Protein AF-A0A9Q0V1M9-F1 (afdb_monomer_lite)

Foldseek 3Di:
DDDDDDDDPDPPQQPLVRLVVVLVVLVVVLVVLVVVLVVLVVVLVVLVVVLVVCVVVVHDPVVNVVSVVVNVVSVVVSVVSVVVSVVSVVVSVCSCPVRNVVVVVVVVVVVVVVVVD

Sequence (117 aa):
MAVGHVGSGGVAHASHCSTVERLYAWEKRLFLEVKNAESLKIEHQKKLALFRKLEVKRAEYVKTEKTKKEIEKLESKMMVATQGTETTFTEIIKLRETELYPQLLELVKGSVFSVFQ

Organism: Salix purpurea (NCBI:txid77065)

pLDDT: mean 87.36, std 18.06, range [34.72, 98.75]

InterPro domains:
  IPR006867 Domain of unknown function DUF632 [PF04782] (10-110)

Radius of gyration: 25.11 Å; chains: 1; bounding box: 73×23×72 Å

Structure (mmCIF, N/CA/C/O backbone):
data_AF-A0A9Q0V1M9-F1
#
_entry.id   AF-A0A9Q0V1M9-F1
#
loop_
_atom_site.group_PDB
_atom_site.id
_atom_site.type_symbol
_atom_site.label_atom_id
_atom_site.label_alt_id
_atom_site.label_comp_id
_atom_site.label_asym_id
_atom_site.label_entity_id
_atom_site.label_seq_id
_atom_site.pdbx_PDB_ins_code
_atom_site.Cartn_x
_atom_site.Cartn_y
_atom_site.Cartn_z
_atom_site.occupancy
_atom_site.B_iso_or_equiv
_atom_site.auth_seq_id
_atom_site.auth_comp_id
_atom_site.auth_asym_id
_atom_site.auth_atom_id
_atom_site.pdbx_PDB_model_num
ATOM 1 N N . MET A 1 1 ? 45.368 12.849 4.584 1.00 45.66 1 MET A N 1
ATOM 2 C CA . MET A 1 1 ? 45.406 12.835 3.109 1.00 45.66 1 MET A CA 1
ATOM 3 C C . MET A 1 1 ? 45.136 11.418 2.637 1.00 45.66 1 MET A C 1
ATOM 5 O O . MET A 1 1 ? 45.943 10.549 2.921 1.00 45.66 1 MET A O 1
ATOM 9 N N . ALA A 1 2 ? 43.998 11.196 1.985 1.00 39.53 2 ALA A N 1
ATOM 10 C CA . ALA A 1 2 ? 43.765 10.144 0.996 1.00 39.53 2 ALA A CA 1
ATOM 11 C C . ALA A 1 2 ? 42.507 10.564 0.223 1.00 39.53 2 ALA A C 1
ATOM 13 O O . ALA A 1 2 ? 41.494 10.918 0.822 1.00 39.53 2 ALA A O 1
ATOM 14 N N . VAL A 1 3 ? 42.654 10.646 -1.093 1.00 48.94 3 VAL A N 1
ATOM 15 C CA . VAL A 1 3 ? 41.696 11.152 -2.081 1.00 48.94 3 VAL A CA 1
ATOM 16 C C . VAL A 1 3 ? 40.969 9.965 -2.718 1.00 48.94 3 VAL A C 1
ATOM 18 O O . VAL A 1 3 ? 41.575 8.909 -2.878 1.00 48.94 3 VAL A O 1
ATOM 21 N N . GLY A 1 4 ? 39.725 10.170 -3.160 1.00 39.28 4 GLY A N 1
ATOM 22 C CA . GLY A 1 4 ? 39.060 9.340 -4.180 1.00 39.28 4 GLY A CA 1
ATOM 23 C C . GLY A 1 4 ? 37.540 9.342 -4.004 1.00 39.28 4 GLY A C 1
ATOM 24 O O . GLY A 1 4 ? 37.050 8.684 -3.099 1.00 39.28 4 GLY A O 1
ATOM 25 N N . HIS A 1 5 ? 36.801 10.267 -4.636 1.00 38.41 5 HIS A N 1
ATOM 26 C CA . HIS A 1 5 ? 36.196 10.184 -5.989 1.00 38.41 5 HIS A CA 1
ATOM 27 C C . HIS A 1 5 ? 35.024 9.180 -6.026 1.00 38.41 5 HIS A C 1
ATOM 29 O O . HIS A 1 5 ? 35.215 8.010 -5.731 1.00 38.41 5 HIS A O 1
ATOM 35 N N . VAL A 1 6 ? 33.771 9.598 -6.235 1.00 48.88 6 VAL A N 1
ATOM 36 C CA . VAL A 1 6 ? 33.013 9.660 -7.516 1.00 48.88 6 VAL A CA 1
ATOM 37 C C . VAL A 1 6 ? 31.558 9.945 -7.084 1.00 48.88 6 VAL A C 1
ATOM 39 O O . VAL A 1 6 ? 31.151 9.453 -6.039 1.00 48.88 6 VAL A O 1
ATOM 42 N N . GLY A 1 7 ? 30.674 10.664 -7.767 1.00 39.28 7 GLY A N 1
ATOM 43 C CA . GLY A 1 7 ? 30.641 11.267 -9.095 1.00 39.28 7 GLY A CA 1
ATOM 44 C C . GLY A 1 7 ? 29.274 11.957 -9.212 1.00 39.28 7 GLY A C 1
ATOM 45 O O . GLY A 1 7 ? 28.273 11.460 -8.711 1.00 39.28 7 GLY A O 1
ATOM 46 N N . SER A 1 8 ? 29.270 13.220 -9.626 1.00 39.72 8 SER A N 1
ATOM 47 C CA . SER A 1 8 ? 28.759 13.653 -10.931 1.00 39.72 8 SER A CA 1
ATOM 48 C C . SER A 1 8 ? 27.271 13.358 -11.153 1.00 39.72 8 SER A C 1
ATOM 50 O O . SER A 1 8 ? 26.880 12.258 -11.538 1.00 39.72 8 SER A O 1
ATOM 52 N N . GLY A 1 9 ? 26.454 14.396 -10.951 1.00 40.41 9 GLY A N 1
ATOM 53 C CA . GLY A 1 9 ? 25.068 14.478 -11.402 1.00 40.41 9 GLY A CA 1
ATOM 54 C C . GLY A 1 9 ? 24.971 14.552 -12.926 1.00 40.41 9 GLY A C 1
ATOM 55 O O . GLY A 1 9 ? 24.622 15.587 -13.483 1.00 40.41 9 GLY A O 1
ATOM 56 N N . GLY A 1 10 ? 25.283 13.444 -13.591 1.00 34.72 10 GLY A N 1
ATOM 57 C CA . GLY A 1 10 ? 24.821 13.157 -14.941 1.00 34.72 10 GLY A CA 1
ATOM 58 C C . GLY A 1 10 ? 23.596 12.261 -14.843 1.00 34.72 10 GLY A C 1
ATOM 59 O O . GLY A 1 10 ? 23.596 11.308 -14.066 1.00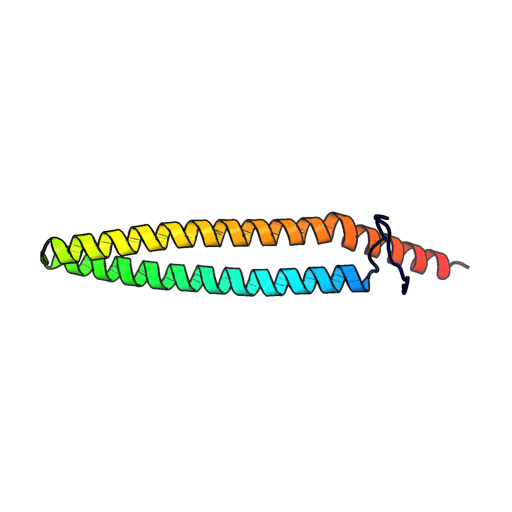 34.72 10 GLY A O 1
ATOM 60 N N . VAL A 1 11 ? 22.552 12.552 -15.619 1.00 47.00 11 VAL A N 1
ATOM 61 C CA . VAL A 1 11 ? 21.443 11.620 -15.850 1.00 47.00 11 VAL A CA 1
ATOM 62 C C . VAL A 1 11 ? 22.037 10.416 -16.583 1.00 47.00 11 VAL A C 1
ATOM 64 O O . VAL A 1 11 ? 22.070 10.373 -17.809 1.00 47.00 11 VAL A O 1
ATOM 67 N N . ALA A 1 12 ? 22.617 9.478 -15.834 1.00 50.25 12 ALA A N 1
ATOM 68 C CA . ALA A 1 12 ? 22.997 8.187 -16.367 1.00 50.25 12 ALA A CA 1
ATOM 69 C C . ALA A 1 12 ? 21.704 7.569 -16.887 1.00 50.25 12 ALA A C 1
ATOM 71 O O . ALA A 1 12 ? 20.756 7.386 -16.121 1.00 50.25 12 ALA A O 1
ATOM 72 N N . HIS A 1 13 ? 21.639 7.315 -18.192 1.00 58.34 13 HIS A N 1
ATOM 73 C CA . HIS A 1 13 ? 20.555 6.526 -18.750 1.00 58.34 13 HIS A CA 1
ATOM 74 C C . HIS A 1 13 ? 20.568 5.199 -17.986 1.00 58.34 13 HIS A C 1
ATOM 76 O O . HIS A 1 13 ? 21.560 4.467 -18.035 1.00 58.34 13 HIS A O 1
ATOM 82 N N . ALA A 1 14 ? 19.543 4.955 -17.166 1.00 72.62 14 ALA A N 1
ATOM 83 C CA . ALA A 1 14 ? 19.484 3.738 -16.376 1.00 72.62 14 ALA A CA 1
ATOM 84 C C . ALA A 1 14 ? 19.517 2.556 -17.347 1.00 72.62 14 ALA A C 1
ATOM 86 O O . ALA A 1 14 ? 18.824 2.565 -18.367 1.00 72.62 14 ALA A O 1
ATOM 87 N N . SER A 1 15 ? 20.351 1.555 -17.061 1.00 89.75 15 SER A N 1
ATOM 88 C CA . SER A 1 15 ? 20.364 0.343 -17.875 1.00 89.75 15 SER A CA 1
ATOM 89 C C . SER A 1 15 ? 18.986 -0.321 -17.832 1.00 89.75 15 SER A C 1
ATOM 91 O O . SER A 1 15 ? 18.272 -0.206 -16.833 1.00 89.75 15 SER A O 1
ATOM 93 N N . HIS A 1 16 ? 18.641 -1.079 -18.877 1.00 91.56 16 HIS A N 1
ATOM 94 C CA . HIS A 1 16 ? 17.403 -1.868 -18.906 1.00 91.56 16 HIS A CA 1
ATOM 95 C C . HIS A 1 16 ? 17.207 -2.688 -17.619 1.00 91.56 16 HIS A C 1
ATOM 97 O O . HIS A 1 16 ? 16.126 -2.692 -17.032 1.00 91.56 16 HIS A O 1
ATOM 103 N N . CYS A 1 17 ? 18.283 -3.322 -17.136 1.00 94.69 17 CYS A N 1
ATOM 104 C CA . CYS A 1 17 ? 18.279 -4.093 -15.892 1.00 94.69 17 CYS A CA 1
ATOM 105 C C . CYS A 1 17 ? 17.908 -3.222 -14.682 1.00 94.69 17 CYS A C 1
ATOM 107 O O . CYS A 1 17 ? 17.020 -3.581 -13.914 1.00 94.69 17 CYS A O 1
ATOM 109 N N . SER A 1 18 ? 18.514 -2.037 -14.554 1.00 95.88 18 SER A N 1
ATOM 110 C CA . SER A 1 18 ? 18.244 -1.115 -13.445 1.00 95.88 18 SER A CA 1
ATOM 111 C C . SER A 1 18 ? 16.802 -0.589 -13.439 1.00 95.88 18 SER A C 1
ATOM 113 O O . SER A 1 18 ? 16.209 -0.406 -12.373 1.00 95.88 18 SER A O 1
ATOM 115 N N . THR A 1 19 ? 16.207 -0.345 -14.610 1.00 96.44 19 THR A N 1
ATOM 116 C CA . THR A 1 19 ? 14.797 0.067 -14.717 1.00 96.44 19 THR A CA 1
ATOM 117 C C . THR A 1 19 ? 13.855 -1.055 -14.270 1.00 96.44 19 THR A C 1
ATOM 119 O O . THR A 1 19 ? 12.944 -0.801 -13.479 1.00 96.44 19 THR A O 1
ATOM 122 N N . VAL A 1 20 ? 14.107 -2.302 -14.684 1.00 97.31 20 VAL A N 1
ATOM 123 C CA . VAL A 1 20 ? 13.304 -3.468 -14.268 1.00 97.31 20 VAL A CA 1
ATOM 124 C C . VAL A 1 20 ? 13.458 -3.768 -12.771 1.00 97.31 20 VAL A C 1
ATOM 126 O O . VAL A 1 20 ? 12.466 -4.020 -12.090 1.00 97.31 20 VAL A O 1
ATOM 129 N N . GLU A 1 21 ? 14.670 -3.686 -12.221 1.00 97.69 21 GLU A N 1
ATOM 130 C CA . GLU A 1 21 ? 14.915 -3.875 -10.783 1.00 97.69 21 GLU A CA 1
ATOM 131 C C . GLU A 1 21 ? 14.165 -2.847 -9.927 1.00 97.69 21 GLU A C 1
ATOM 133 O O . GLU A 1 21 ? 13.554 -3.203 -8.914 1.00 97.69 21 GLU A O 1
ATOM 138 N N . ARG A 1 22 ? 14.167 -1.574 -10.344 1.00 97.56 22 ARG A N 1
ATOM 139 C CA . ARG A 1 22 ? 13.409 -0.517 -9.661 1.00 97.56 22 ARG A CA 1
ATOM 140 C C . ARG A 1 22 ? 11.903 -0.734 -9.765 1.00 97.56 22 ARG A C 1
ATOM 142 O O . ARG A 1 22 ? 11.220 -0.575 -8.755 1.00 97.56 22 ARG A O 1
ATOM 149 N N . LEU A 1 23 ? 11.386 -1.129 -10.932 1.00 98.31 23 LEU A N 1
ATOM 150 C CA . LEU A 1 23 ? 9.973 -1.499 -11.092 1.00 98.31 23 LEU A CA 1
ATOM 151 C C . LEU A 1 23 ? 9.582 -2.613 -10.117 1.00 98.31 23 LEU A C 1
ATOM 153 O O . LEU A 1 23 ? 8.629 -2.461 -9.358 1.00 98.31 23 LEU A O 1
ATOM 157 N N . TYR A 1 24 ? 10.375 -3.680 -10.055 1.00 98.25 24 TYR A N 1
ATOM 158 C CA . TYR A 1 24 ? 10.127 -4.794 -9.145 1.00 98.25 24 TYR A CA 1
ATOM 159 C C . TYR A 1 24 ? 10.161 -4.378 -7.665 1.00 98.25 24 TYR A C 1
ATOM 161 O O . TYR A 1 24 ? 9.346 -4.833 -6.858 1.00 98.25 24 TYR A O 1
ATOM 169 N N . ALA A 1 25 ? 11.083 -3.489 -7.283 1.00 98.50 25 ALA A N 1
ATOM 170 C CA . ALA A 1 25 ? 11.127 -2.940 -5.930 1.00 98.50 25 ALA A CA 1
ATOM 171 C C . ALA A 1 25 ? 9.855 -2.140 -5.595 1.00 98.50 25 ALA A C 1
ATOM 173 O O . ALA A 1 25 ? 9.296 -2.298 -4.504 1.00 98.50 25 ALA A O 1
ATOM 174 N N . TRP A 1 26 ? 9.368 -1.330 -6.537 1.00 98.56 26 TRP A N 1
ATOM 175 C CA . TRP A 1 26 ? 8.117 -0.595 -6.380 1.00 98.56 26 TRP A CA 1
ATOM 176 C C . TRP A 1 26 ? 6.896 -1.516 -6.291 1.00 98.56 26 TRP A C 1
ATOM 178 O O . TRP A 1 26 ? 6.058 -1.321 -5.414 1.00 98.56 26 TRP A O 1
ATOM 188 N N . GLU A 1 27 ? 6.811 -2.558 -7.116 1.00 98.56 27 GLU A N 1
ATOM 189 C CA . GLU A 1 27 ? 5.720 -3.542 -7.071 1.00 98.56 27 GLU A CA 1
ATOM 190 C C . GLU A 1 27 ? 5.682 -4.305 -5.742 1.00 98.56 27 GLU A C 1
ATOM 192 O O . GLU A 1 27 ? 4.615 -4.474 -5.145 1.00 98.56 27 GLU A O 1
ATOM 197 N N . LYS A 1 28 ? 6.846 -4.710 -5.214 1.00 98.62 28 LYS A N 1
ATOM 198 C CA . LYS A 1 28 ? 6.936 -5.310 -3.872 1.00 98.62 28 LYS A CA 1
ATOM 199 C C . LYS A 1 28 ? 6.415 -4.380 -2.792 1.00 98.62 28 LYS A C 1
ATOM 201 O O . LYS A 1 28 ? 5.713 -4.822 -1.881 1.00 98.62 28 LYS A O 1
ATOM 206 N N . ARG A 1 29 ? 6.779 -3.101 -2.868 1.00 98.44 29 ARG A N 1
ATOM 207 C CA . ARG A 1 29 ? 6.294 -2.093 -1.931 1.00 98.44 29 ARG A CA 1
ATOM 208 C C . ARG A 1 29 ? 4.778 -1.939 -2.040 1.00 98.44 29 ARG A C 1
ATOM 210 O O . ARG A 1 29 ? 4.108 -2.019 -1.012 1.00 98.44 29 ARG A O 1
ATOM 217 N N . LEU A 1 30 ? 4.245 -1.808 -3.256 1.00 98.75 30 LEU A N 1
ATOM 218 C CA . LEU A 1 30 ? 2.807 -1.704 -3.507 1.00 98.75 30 LEU A CA 1
ATOM 219 C C . LEU A 1 30 ? 2.051 -2.898 -2.914 1.00 98.75 30 LEU A C 1
ATOM 221 O O . LEU A 1 30 ? 1.042 -2.722 -2.239 1.00 98.75 30 LEU A O 1
ATOM 225 N N . PHE A 1 31 ? 2.569 -4.114 -3.104 1.00 98.56 31 PHE A N 1
ATOM 226 C CA . PHE A 1 31 ? 1.988 -5.326 -2.529 1.00 98.56 31 PHE A CA 1
ATOM 227 C C . PHE A 1 31 ? 1.866 -5.246 -0.998 1.00 98.56 31 PHE A C 1
ATOM 229 O O . PHE A 1 31 ? 0.820 -5.580 -0.434 1.00 98.56 31 PHE A O 1
ATOM 236 N N . LEU A 1 32 ? 2.916 -4.784 -0.311 1.00 98.69 32 LEU A N 1
ATOM 237 C CA . LEU A 1 32 ? 2.895 -4.623 1.144 1.00 98.69 32 LEU A CA 1
ATOM 238 C C . LEU A 1 32 ? 1.922 -3.524 1.589 1.00 98.69 32 LEU A C 1
ATOM 240 O O . LEU A 1 32 ? 1.200 -3.716 2.570 1.00 98.69 32 LEU A O 1
ATOM 244 N N . GLU A 1 33 ? 1.874 -2.402 0.869 1.00 98.56 33 GLU A N 1
ATOM 245 C CA . GLU A 1 33 ? 0.952 -1.293 1.140 1.00 98.56 33 GLU A CA 1
ATOM 246 C C . GLU A 1 33 ? -0.512 -1.734 0.994 1.00 98.56 33 GLU A C 1
ATOM 248 O O . GLU A 1 33 ? -1.304 -1.524 1.916 1.00 98.56 33 GLU A O 1
ATOM 253 N N . VAL A 1 34 ? -0.851 -2.454 -0.082 1.00 98.50 34 VAL A N 1
ATOM 254 C CA . VAL A 1 34 ? -2.196 -3.010 -0.315 1.00 98.50 34 VAL A CA 1
ATOM 255 C C . VAL A 1 34 ? -2.574 -4.025 0.764 1.00 98.50 34 VAL A C 1
ATOM 257 O O . VAL A 1 34 ? -3.674 -3.967 1.316 1.00 98.50 34 VAL A O 1
ATOM 260 N N . LYS A 1 35 ? -1.657 -4.929 1.135 1.00 98.44 35 LYS A N 1
ATOM 261 C CA . LYS A 1 35 ? -1.896 -5.896 2.219 1.00 98.44 35 LYS A CA 1
ATOM 262 C C . LYS A 1 35 ? -2.171 -5.194 3.552 1.00 98.44 35 LYS A C 1
ATOM 264 O O . LYS A 1 35 ? -3.042 -5.620 4.313 1.00 98.44 35 LYS A O 1
ATOM 269 N N . ASN A 1 36 ? -1.438 -4.122 3.847 1.00 98.31 36 ASN A N 1
ATOM 270 C CA . ASN A 1 36 ? -1.660 -3.321 5.045 1.00 98.31 36 ASN A CA 1
ATOM 271 C C . ASN A 1 36 ? -3.004 -2.572 4.997 1.00 98.31 36 ASN A C 1
ATOM 273 O O . ASN A 1 36 ? -3.729 -2.570 5.992 1.00 98.31 36 ASN A O 1
ATOM 277 N N . ALA A 1 37 ? -3.364 -1.983 3.854 1.00 98.06 37 ALA A N 1
ATOM 278 C CA . ALA A 1 37 ? -4.646 -1.306 3.670 1.00 98.06 37 ALA A CA 1
ATOM 279 C C . ALA A 1 37 ? -5.836 -2.257 3.900 1.00 98.06 37 ALA A C 1
ATOM 281 O O . ALA A 1 37 ? -6.770 -1.911 4.627 1.00 98.06 37 ALA A O 1
ATOM 282 N N . GLU A 1 38 ? -5.774 -3.485 3.374 1.00 98.19 38 GLU A N 1
ATOM 283 C CA . GLU A 1 38 ? -6.821 -4.492 3.595 1.00 98.19 38 GLU A CA 1
ATOM 284 C C . GLU A 1 38 ? -6.888 -4.934 5.068 1.00 98.19 38 GLU A C 1
ATOM 286 O O . GLU A 1 38 ? -7.971 -5.051 5.640 1.00 98.19 38 GLU A O 1
ATOM 291 N N . SER A 1 39 ? -5.740 -5.092 5.733 1.00 98.31 39 SER A N 1
ATOM 292 C CA . SER A 1 39 ? -5.692 -5.384 7.174 1.00 98.31 39 SER A CA 1
ATOM 293 C C . SER A 1 39 ? -6.381 -4.293 8.010 1.00 98.31 39 SER A C 1
ATOM 295 O O . SER A 1 39 ? -7.197 -4.594 8.887 1.00 98.31 39 SER A O 1
ATOM 297 N N . LEU A 1 40 ? -6.117 -3.016 7.705 1.00 98.50 40 LEU A N 1
ATOM 298 C CA . LEU A 1 40 ? -6.768 -1.879 8.364 1.00 98.50 40 LEU A CA 1
ATOM 299 C C . LEU A 1 40 ? -8.282 -1.874 8.132 1.00 98.50 40 LEU A C 1
ATOM 301 O O . LEU A 1 40 ? -9.042 -1.643 9.073 1.00 98.50 40 LEU A O 1
ATOM 305 N N . LYS A 1 41 ? -8.724 -2.178 6.908 1.00 98.12 41 LYS A N 1
ATOM 306 C CA . LYS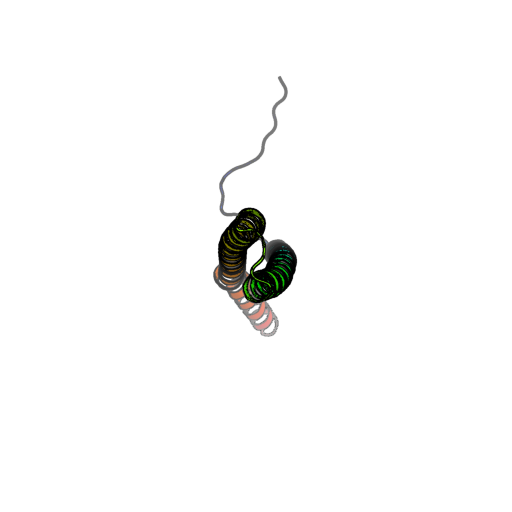 A 1 41 ? -10.143 -2.276 6.552 1.00 98.12 41 LYS A CA 1
ATOM 307 C C . LYS A 1 41 ? -10.856 -3.382 7.333 1.00 98.12 41 LYS A C 1
ATOM 309 O O . LYS A 1 41 ? -11.948 -3.147 7.851 1.00 98.12 41 LYS A O 1
ATOM 314 N N . ILE A 1 42 ? -10.238 -4.555 7.471 1.00 98.44 42 ILE A N 1
ATOM 315 C CA . ILE A 1 42 ? -10.783 -5.665 8.268 1.00 98.44 42 ILE A CA 1
ATOM 316 C C . ILE A 1 42 ? -10.924 -5.255 9.741 1.00 98.44 42 ILE A C 1
ATOM 318 O O . ILE A 1 42 ? -11.964 -5.502 10.356 1.00 98.44 42 ILE A O 1
ATOM 322 N N . GLU A 1 43 ? -9.905 -4.618 10.323 1.00 98.38 43 GLU A N 1
ATOM 323 C CA . GLU A 1 43 ? -9.963 -4.157 11.716 1.00 98.38 43 GLU A CA 1
ATOM 324 C C . GLU A 1 43 ? -11.043 -3.084 11.913 1.00 98.38 43 GLU A C 1
ATOM 326 O O . GLU A 1 43 ? -11.837 -3.158 12.853 1.00 98.38 43 GLU A O 1
ATOM 331 N N . HIS A 1 44 ? -11.146 -2.136 10.981 1.00 98.50 44 HIS A N 1
ATOM 332 C CA . HIS A 1 44 ? -12.198 -1.125 10.970 1.00 98.50 44 HIS A CA 1
ATOM 333 C C . HIS A 1 44 ? -13.602 -1.750 10.937 1.00 98.50 44 HIS A C 1
ATOM 335 O O . HIS A 1 44 ? -14.459 -1.398 11.749 1.00 98.50 44 HIS A O 1
ATOM 341 N N . GLN A 1 45 ? -13.831 -2.750 10.079 1.00 98.00 45 GLN A N 1
ATOM 342 C CA . GLN A 1 45 ? -15.104 -3.475 10.017 1.00 98.00 45 GLN A CA 1
ATOM 343 C C . GLN A 1 45 ? -15.432 -4.204 11.329 1.00 98.00 45 GLN A C 1
ATOM 345 O O . GLN A 1 45 ? -16.574 -4.150 11.797 1.00 98.00 45 GLN A O 1
ATOM 350 N N . LYS A 1 46 ? -14.442 -4.848 11.964 1.00 97.69 46 LYS A N 1
ATOM 351 C CA . LYS A 1 46 ? -14.616 -5.491 13.279 1.00 97.69 46 LYS A CA 1
ATOM 352 C C . LYS A 1 46 ? -15.003 -4.475 14.353 1.00 97.69 46 LYS A C 1
ATOM 354 O O . LYS A 1 46 ? -15.906 -4.743 15.150 1.00 97.69 46 LYS A O 1
ATOM 359 N N . LYS A 1 47 ? -14.360 -3.305 14.363 1.00 96.50 47 LYS A N 1
ATOM 360 C CA . LYS A 1 47 ? -14.651 -2.227 15.319 1.00 96.50 47 LYS A CA 1
ATOM 361 C C . LYS A 1 47 ? -16.025 -1.609 15.098 1.00 96.50 47 LYS A C 1
ATOM 363 O O . LYS A 1 47 ? -16.756 -1.447 16.071 1.00 96.50 47 LYS A O 1
ATOM 368 N N . LEU A 1 48 ? -16.435 -1.380 13.851 1.00 96.88 48 LEU A N 1
ATOM 369 C CA . LEU A 1 48 ? -17.799 -0.952 13.528 1.00 96.88 48 LEU A CA 1
ATOM 370 C C . LEU A 1 48 ? -18.849 -1.967 13.996 1.00 96.88 48 LEU A C 1
ATOM 372 O O . LEU A 1 48 ? -19.871 -1.591 14.570 1.00 96.88 48 LEU A O 1
ATOM 376 N N . ALA A 1 49 ? -18.598 -3.263 13.800 1.00 95.56 49 ALA A N 1
ATOM 377 C CA . ALA A 1 49 ? -19.498 -4.308 14.279 1.00 95.56 49 ALA A CA 1
ATOM 378 C C . ALA A 1 49 ? -19.593 -4.334 15.816 1.00 95.56 49 ALA A C 1
ATOM 380 O O . ALA A 1 49 ? -20.676 -4.545 16.364 1.00 95.56 49 ALA A O 1
ATOM 381 N N . LEU A 1 50 ? -18.479 -4.102 16.520 1.00 93.69 50 LEU A N 1
ATOM 382 C CA . LEU A 1 50 ? -18.467 -3.962 17.977 1.00 93.69 50 LEU A CA 1
ATOM 383 C C . LEU A 1 50 ? -19.248 -2.723 18.432 1.00 93.69 50 LEU A C 1
ATOM 385 O O . LEU A 1 50 ? -20.078 -2.835 19.332 1.00 93.69 50 LEU A O 1
ATOM 389 N N . PHE A 1 51 ? -19.019 -1.575 17.796 1.00 92.56 51 PHE A N 1
ATOM 390 C CA . PHE A 1 51 ? -19.702 -0.320 18.103 1.00 92.56 51 PHE A CA 1
ATOM 391 C C . PHE A 1 51 ? -21.226 -0.473 18.012 1.00 92.56 51 PHE A C 1
ATOM 393 O O . PHE A 1 51 ? -21.927 -0.220 18.989 1.00 92.56 51 PHE A O 1
ATOM 400 N N . ARG A 1 52 ? -21.729 -1.045 16.909 1.00 91.88 52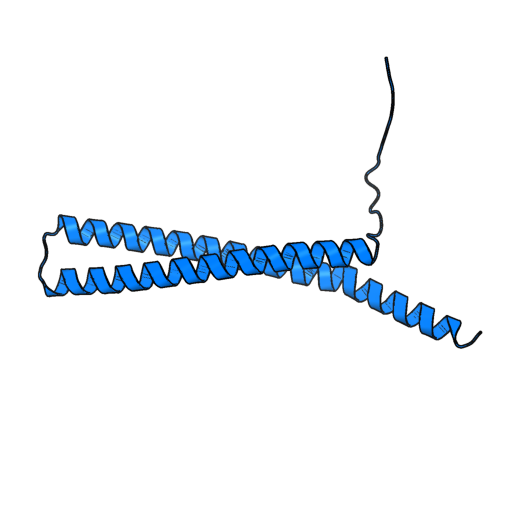 ARG A N 1
ATOM 401 C CA . ARG A 1 52 ? -23.165 -1.331 16.727 1.00 91.88 52 ARG A CA 1
ATOM 402 C C . ARG A 1 52 ? -23.739 -2.219 17.837 1.00 91.88 52 ARG A C 1
ATOM 404 O O . ARG A 1 52 ? -24.855 -1.999 18.298 1.00 91.88 52 ARG A O 1
ATOM 411 N N . LYS A 1 53 ? -22.983 -3.221 18.306 1.00 91.00 53 LYS A N 1
ATOM 412 C CA . LYS A 1 53 ? -23.409 -4.087 19.424 1.00 91.00 53 LYS A CA 1
ATOM 413 C C . LYS A 1 53 ? -23.495 -3.330 20.752 1.00 91.00 53 LYS A C 1
ATOM 415 O O . LYS A 1 53 ? -24.349 -3.668 21.570 1.00 91.00 53 LYS A O 1
ATOM 420 N N . LEU A 1 54 ? -22.613 -2.358 20.990 1.00 90.31 54 LEU A N 1
ATOM 421 C CA . LEU A 1 54 ? -22.629 -1.529 22.200 1.00 90.31 54 LEU A CA 1
ATOM 422 C C . LEU A 1 54 ? -23.813 -0.556 22.202 1.00 90.31 54 LEU A C 1
ATOM 424 O O . LEU A 1 54 ? -24.454 -0.408 23.243 1.00 90.31 54 LEU A O 1
ATOM 428 N N . GLU A 1 55 ? -24.149 0.025 21.046 1.00 84.38 55 GLU A N 1
ATOM 429 C CA . GLU A 1 55 ? -25.320 0.900 20.900 1.00 84.38 55 GLU A CA 1
ATOM 430 C C . GLU A 1 55 ? -26.628 0.161 21.203 1.00 84.38 55 GLU A C 1
ATOM 432 O O . GLU A 1 55 ? -27.420 0.620 22.025 1.00 84.38 55 GLU A O 1
ATOM 437 N N . VAL A 1 56 ? -26.823 -1.032 20.627 1.00 87.00 56 VAL A N 1
ATOM 438 C CA . VAL A 1 56 ? -28.030 -1.849 20.867 1.00 87.00 56 VAL A CA 1
ATOM 439 C C . VAL A 1 56 ? -28.173 -2.236 22.342 1.00 87.00 56 VAL A C 1
ATOM 441 O O . VAL A 1 56 ? -29.277 -2.256 22.879 1.00 87.00 56 VAL A O 1
ATOM 444 N N . LYS A 1 57 ? -27.058 -2.532 23.021 1.00 85.88 57 LYS A N 1
ATOM 445 C CA . LYS A 1 57 ? -27.054 -2.926 24.438 1.00 85.88 57 LYS A CA 1
ATOM 446 C C . LYS A 1 57 ? -27.147 -1.747 25.409 1.00 85.88 57 LYS A C 1
ATOM 448 O O . LYS A 1 57 ? -27.117 -1.985 26.614 1.00 85.88 57 LYS A O 1
ATOM 453 N N . ARG A 1 58 ? -27.234 -0.502 24.915 1.00 79.12 58 ARG A N 1
ATOM 454 C CA . ARG A 1 58 ? -27.221 0.721 25.738 1.00 79.12 58 ARG A CA 1
ATOM 455 C C . ARG A 1 58 ? -26.034 0.735 26.717 1.00 79.12 58 ARG A C 1
ATOM 457 O O . ARG A 1 58 ? -26.178 1.068 27.891 1.00 79.12 58 ARG A O 1
ATOM 464 N N . ALA A 1 59 ? -24.872 0.293 26.231 1.00 76.00 59 ALA A N 1
ATOM 465 C CA . ALA A 1 59 ? -23.661 0.166 27.033 1.00 76.00 59 ALA A CA 1
ATOM 466 C C . ALA A 1 59 ? -23.215 1.519 27.620 1.00 76.00 59 ALA A C 1
ATOM 468 O O . ALA A 1 59 ? -23.574 2.579 27.109 1.00 76.00 59 ALA A O 1
ATOM 469 N N . GLU A 1 60 ? -22.404 1.475 28.684 1.00 83.88 60 GLU A N 1
ATOM 470 C CA . GLU A 1 60 ? -21.855 2.673 29.335 1.00 83.88 60 GLU A CA 1
ATOM 471 C C . GLU A 1 60 ? -21.245 3.649 28.318 1.00 83.88 60 GLU A C 1
ATOM 473 O O . GLU A 1 60 ? -20.384 3.270 27.518 1.00 83.88 60 GLU A O 1
ATOM 478 N N . TYR A 1 61 ? -21.638 4.923 28.417 1.00 84.19 61 TYR A N 1
ATOM 479 C CA . TYR A 1 61 ? -21.214 6.013 27.531 1.00 84.19 61 TYR A CA 1
ATOM 480 C C . TYR A 1 61 ? -19.698 6.029 27.274 1.00 84.19 61 TYR A C 1
ATOM 482 O O . TYR A 1 61 ? -19.252 6.126 26.133 1.00 84.19 61 TYR A O 1
ATOM 490 N N . VAL A 1 62 ? -18.894 5.829 28.324 1.00 86.81 62 VAL A N 1
ATOM 491 C CA . VAL A 1 62 ? -17.424 5.821 28.246 1.00 86.81 62 VAL A CA 1
ATOM 492 C C . VAL A 1 62 ? -16.891 4.725 27.310 1.00 86.81 62 VAL A C 1
ATOM 494 O O . VAL A 1 62 ? -15.938 4.956 26.564 1.00 86.81 62 VAL A O 1
ATOM 497 N N . LYS A 1 63 ? -17.499 3.531 27.312 1.00 87.06 63 LYS A N 1
ATOM 498 C CA . LYS A 1 63 ? -17.085 2.403 26.456 1.00 87.06 63 LYS A CA 1
ATOM 499 C C . LYS A 1 63 ? -17.447 2.657 24.990 1.00 87.06 63 LYS A C 1
ATOM 501 O O . LYS A 1 63 ? -16.654 2.343 24.096 1.00 87.06 63 LYS A O 1
ATOM 506 N N . THR A 1 64 ? -18.610 3.255 24.750 1.00 88.81 64 THR A N 1
ATOM 507 C CA . THR A 1 64 ? -19.081 3.638 23.413 1.00 88.81 64 THR A CA 1
ATOM 508 C C . THR A 1 64 ? -18.194 4.727 22.807 1.00 88.81 64 THR A C 1
ATOM 510 O O . THR A 1 64 ? -17.671 4.542 21.708 1.00 88.81 64 THR A O 1
ATOM 513 N N . GLU A 1 65 ? -17.903 5.791 23.560 1.00 91.25 65 GLU A N 1
ATOM 514 C CA . GLU A 1 65 ? -17.034 6.889 23.112 1.00 91.25 65 GLU A CA 1
ATOM 515 C C . GLU A 1 65 ? -15.595 6.439 22.844 1.00 91.25 65 GLU A C 1
ATOM 517 O O . GLU A 1 65 ? -14.977 6.850 21.860 1.00 91.25 65 GLU A O 1
ATOM 522 N N . LYS A 1 66 ? -15.052 5.540 23.675 1.00 93.44 66 LYS A N 1
ATOM 523 C CA . LYS A 1 66 ? -13.734 4.946 23.414 1.00 93.44 66 LYS A CA 1
ATOM 524 C C . LYS A 1 66 ? -13.711 4.205 22.074 1.00 93.44 66 LYS A C 1
ATOM 526 O O . LYS A 1 66 ? -12.779 4.381 21.295 1.00 93.44 66 LYS A O 1
ATOM 531 N N . THR A 1 67 ? -14.738 3.402 21.802 1.00 93.50 67 THR A N 1
ATOM 532 C CA . THR A 1 67 ? -14.834 2.629 20.554 1.00 93.50 67 THR A CA 1
ATOM 533 C C . THR A 1 67 ? -14.970 3.551 19.340 1.00 93.50 67 THR A C 1
ATOM 535 O O . THR A 1 67 ? -14.331 3.308 18.319 1.00 93.50 67 THR A O 1
ATOM 538 N N . LYS A 1 68 ? -15.729 4.647 19.465 1.00 94.88 68 LYS A N 1
ATOM 539 C CA . LYS A 1 68 ? -15.864 5.670 18.420 1.00 94.88 68 LYS A CA 1
ATOM 540 C C . LYS A 1 68 ? -14.519 6.312 18.059 1.00 94.88 68 LYS A C 1
ATOM 542 O O . LYS A 1 68 ? -14.147 6.334 16.892 1.00 94.88 68 LYS A O 1
ATOM 547 N N . LYS A 1 69 ? -13.734 6.727 19.059 1.00 96.56 69 LYS A N 1
ATOM 548 C CA . LYS A 1 69 ? -12.384 7.283 18.836 1.00 96.56 69 LYS A CA 1
ATOM 549 C C . LYS A 1 69 ? -11.435 6.291 18.160 1.00 96.56 69 LYS A C 1
ATOM 551 O O . LYS A 1 69 ? -10.572 6.682 17.376 1.00 96.56 69 LYS A O 1
ATOM 556 N N . GLU A 1 70 ? -11.556 4.999 18.469 1.00 97.12 70 GLU A N 1
ATOM 557 C CA . GLU A 1 70 ? -10.770 3.955 17.801 1.00 97.12 70 GLU A CA 1
ATOM 558 C C . GLU A 1 70 ? -11.153 3.799 16.320 1.00 97.12 70 GLU A C 1
ATOM 560 O O . GLU A 1 70 ? -10.261 3.593 15.496 1.00 97.12 70 GLU A O 1
ATOM 565 N N . ILE A 1 71 ? -12.439 3.941 15.979 1.00 98.06 71 ILE A N 1
ATOM 566 C CA . ILE A 1 71 ? -12.937 3.944 14.594 1.00 98.06 71 ILE A CA 1
ATOM 567 C C . ILE A 1 71 ? -12.383 5.147 13.822 1.00 98.06 71 ILE A C 1
ATOM 569 O O . ILE A 1 71 ? -11.716 4.943 12.813 1.00 98.06 71 ILE A O 1
ATOM 573 N N . GLU A 1 72 ? -12.538 6.368 14.342 1.00 98.19 72 GLU A N 1
ATOM 574 C CA . GLU A 1 72 ? -12.032 7.603 13.706 1.00 98.19 72 GLU A CA 1
ATOM 575 C C . GLU A 1 72 ? -10.510 7.539 13.459 1.00 98.19 72 GLU A C 1
ATOM 577 O O . GLU A 1 72 ? -9.980 7.954 12.420 1.00 98.19 72 GLU A O 1
ATOM 582 N N . LYS A 1 73 ? -9.772 6.941 14.405 1.00 98.19 73 LYS A N 1
ATOM 583 C CA . LYS A 1 73 ? -8.336 6.678 14.251 1.00 98.19 73 LYS A CA 1
ATOM 584 C C . LYS A 1 73 ? -8.042 5.680 13.126 1.00 98.19 73 LYS A C 1
ATOM 586 O O . LYS A 1 73 ? -7.033 5.833 12.436 1.00 98.19 73 LYS A O 1
ATOM 591 N N . LEU A 1 74 ? -8.850 4.631 12.967 1.00 98.31 74 LEU A N 1
ATOM 592 C CA . LEU A 1 74 ? -8.686 3.648 11.891 1.00 98.31 74 LEU A CA 1
ATOM 593 C C . LEU A 1 74 ? -9.009 4.255 10.525 1.00 98.31 74 LEU A C 1
ATOM 595 O O . LEU A 1 74 ? -8.239 4.038 9.594 1.00 98.31 74 LEU A O 1
ATOM 599 N N . GLU A 1 75 ? -10.057 5.069 10.423 1.00 98.44 75 GLU A N 1
ATOM 600 C CA . GLU A 1 75 ? -10.406 5.800 9.198 1.00 98.44 75 GLU A CA 1
ATOM 601 C C . GLU A 1 75 ? -9.255 6.709 8.750 1.00 98.44 75 GLU A C 1
ATOM 603 O O . GLU A 1 75 ? -8.817 6.645 7.600 1.00 98.44 75 GLU A O 1
ATOM 608 N N . SER A 1 76 ? -8.669 7.462 9.687 1.00 98.62 76 SER A N 1
ATOM 609 C CA . SER A 1 76 ? -7.496 8.304 9.415 1.00 98.62 76 SER A CA 1
ATOM 610 C C . SER A 1 76 ? -6.313 7.487 8.876 1.00 98.62 76 SER A C 1
ATOM 612 O O . SER A 1 76 ? -5.655 7.881 7.913 1.00 98.62 76 SER A O 1
ATOM 614 N N . LYS A 1 77 ? -6.043 6.311 9.461 1.00 98.50 77 LYS A N 1
ATOM 615 C CA . LYS A 1 77 ? -4.977 5.409 8.991 1.00 98.50 77 LYS A CA 1
ATOM 616 C C . LYS A 1 77 ? -5.265 4.828 7.610 1.00 98.50 77 LYS A C 1
ATOM 618 O O . LYS A 1 77 ? -4.341 4.703 6.812 1.00 98.50 77 LYS A O 1
ATOM 623 N N . MET A 1 78 ? -6.513 4.455 7.332 1.00 98.56 78 MET A N 1
ATOM 624 C CA . MET A 1 78 ? -6.925 3.937 6.026 1.00 98.56 78 MET A CA 1
ATOM 625 C C . MET A 1 78 ? -6.765 4.994 4.934 1.00 98.56 78 MET A C 1
ATOM 627 O O . MET A 1 78 ? -6.275 4.672 3.853 1.00 98.56 78 MET A O 1
ATOM 631 N N . MET A 1 79 ? -7.107 6.251 5.224 1.00 98.56 79 MET A N 1
ATOM 632 C CA . MET A 1 79 ? -6.899 7.366 4.300 1.00 98.56 79 MET A CA 1
ATOM 633 C C . MET A 1 79 ? -5.413 7.539 3.959 1.00 98.56 79 MET A C 1
ATOM 635 O O . MET A 1 79 ? -5.048 7.567 2.787 1.00 98.56 79 MET A O 1
ATOM 639 N N . VAL A 1 80 ? -4.538 7.553 4.971 1.00 98.56 80 VAL A N 1
ATOM 640 C CA . VAL A 1 80 ? -3.080 7.635 4.758 1.00 98.56 80 VAL A CA 1
ATOM 641 C C . VAL A 1 80 ? -2.554 6.431 3.967 1.00 98.56 80 VAL A C 1
ATOM 643 O O . VAL A 1 80 ? -1.746 6.602 3.057 1.00 98.56 80 VAL A O 1
ATOM 646 N N . ALA A 1 81 ? -3.019 5.215 4.272 1.00 98.38 81 ALA A N 1
ATOM 647 C CA . ALA A 1 81 ? -2.620 4.008 3.545 1.00 98.38 81 ALA A CA 1
ATOM 648 C C . ALA A 1 81 ? -3.054 4.045 2.069 1.00 98.38 81 ALA A C 1
ATOM 650 O O . ALA A 1 81 ? -2.291 3.638 1.191 1.00 98.38 81 ALA A O 1
ATOM 651 N N . THR A 1 82 ? -4.251 4.569 1.796 1.00 97.75 8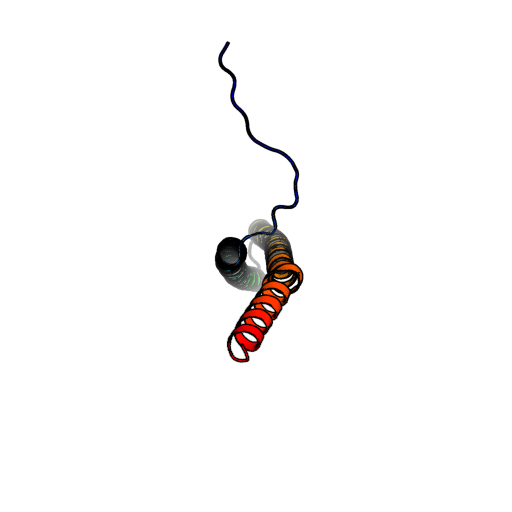2 THR A N 1
ATOM 652 C CA . THR A 1 82 ? -4.773 4.752 0.434 1.00 97.75 82 THR A CA 1
ATOM 653 C C . THR A 1 82 ? -3.901 5.740 -0.335 1.00 97.75 82 THR A C 1
ATOM 655 O O . THR A 1 82 ? -3.392 5.398 -1.398 1.00 97.75 82 THR A O 1
ATOM 658 N N . GLN A 1 83 ? -3.604 6.901 0.258 1.00 98.38 83 GLN A N 1
ATOM 659 C CA . GLN A 1 83 ? -2.743 7.902 -0.372 1.00 98.38 83 GLN A CA 1
ATOM 660 C C . GLN A 1 83 ? -1.325 7.377 -0.649 1.00 98.38 83 GLN A C 1
ATOM 662 O O . GLN A 1 83 ? -0.735 7.675 -1.691 1.00 98.38 83 GLN A O 1
ATOM 667 N N . GLY A 1 84 ? -0.765 6.585 0.273 1.00 98.00 84 GLY A N 1
ATOM 668 C CA . GLY A 1 84 ? 0.531 5.929 0.082 1.00 98.00 84 GLY A CA 1
ATOM 669 C C . GLY A 1 84 ? 0.519 4.965 -1.107 1.00 98.00 84 GLY A C 1
ATOM 670 O O . GLY A 1 84 ? 1.396 5.044 -1.964 1.00 98.00 84 GLY A O 1
ATOM 671 N N . THR A 1 85 ? -0.529 4.142 -1.203 1.00 98.44 85 THR A N 1
ATOM 672 C CA . THR A 1 85 ? -0.736 3.193 -2.310 1.00 98.44 85 THR A CA 1
ATOM 673 C C . THR A 1 85 ? -0.837 3.918 -3.657 1.00 98.44 85 THR A C 1
ATOM 675 O O . THR A 1 85 ? -0.178 3.527 -4.618 1.00 98.44 85 THR A O 1
ATOM 678 N N . GLU A 1 86 ? -1.612 5.005 -3.732 1.00 98.38 86 GLU A N 1
ATOM 679 C CA . GLU A 1 86 ? -1.753 5.834 -4.941 1.00 98.38 86 GLU A CA 1
ATOM 680 C C . GLU A 1 86 ? -0.431 6.482 -5.366 1.00 98.38 86 GLU A C 1
ATOM 682 O O . GLU A 1 86 ? -0.105 6.539 -6.554 1.00 98.38 86 GLU A O 1
ATOM 687 N N . THR A 1 87 ? 0.360 6.935 -4.391 1.00 98.56 87 THR A N 1
ATOM 688 C CA . THR A 1 87 ? 1.685 7.515 -4.643 1.00 98.56 87 THR A CA 1
ATOM 689 C C . THR A 1 87 ? 2.615 6.471 -5.258 1.00 98.56 87 THR A C 1
ATOM 691 O O . THR A 1 87 ? 3.209 6.711 -6.307 1.00 98.56 87 THR A O 1
ATOM 694 N N . THR A 1 88 ? 2.697 5.283 -4.654 1.00 98.50 88 THR A N 1
ATOM 695 C CA . THR A 1 88 ? 3.502 4.172 -5.177 1.00 98.50 88 THR A CA 1
ATOM 696 C C . THR A 1 88 ? 3.039 3.748 -6.574 1.00 98.50 88 THR A C 1
ATOM 698 O O . THR A 1 88 ? 3.862 3.539 -7.464 1.00 98.50 88 THR A O 1
ATOM 701 N N . PHE A 1 89 ? 1.726 3.659 -6.796 1.00 98.38 89 PHE A N 1
ATOM 702 C CA . PHE A 1 89 ? 1.156 3.328 -8.101 1.00 98.38 89 PHE A CA 1
ATOM 703 C C . PHE A 1 89 ? 1.544 4.350 -9.180 1.00 98.38 89 PHE A C 1
ATOM 705 O O . PHE A 1 89 ? 1.914 3.974 -10.293 1.00 98.38 89 PHE A O 1
ATOM 712 N N . THR A 1 90 ? 1.529 5.638 -8.835 1.00 98.50 90 THR A N 1
ATOM 713 C CA . THR A 1 90 ? 1.932 6.721 -9.742 1.00 98.50 90 THR A CA 1
ATOM 714 C C . THR A 1 90 ? 3.410 6.621 -10.123 1.00 98.50 90 THR A C 1
ATOM 716 O O . THR A 1 90 ? 3.748 6.778 -11.296 1.00 98.50 90 THR A O 1
ATOM 719 N N . GLU A 1 91 ? 4.294 6.295 -9.176 1.00 98.31 91 GLU A N 1
ATOM 720 C CA . GLU A 1 91 ? 5.722 6.092 -9.464 1.00 98.31 91 GLU A CA 1
ATOM 721 C C . GLU A 1 91 ? 5.968 4.893 -10.394 1.00 98.31 91 GLU A C 1
ATOM 723 O O . GLU A 1 91 ? 6.800 4.979 -11.299 1.00 98.31 91 GLU A O 1
ATOM 728 N N . ILE A 1 92 ? 5.202 3.805 -10.246 1.00 98.62 92 ILE A N 1
ATOM 729 C CA . ILE A 1 92 ? 5.262 2.652 -11.162 1.00 98.62 92 ILE A CA 1
ATOM 730 C C . ILE A 1 92 ? 4.861 3.061 -12.580 1.00 98.62 92 ILE A C 1
ATOM 732 O O . ILE A 1 92 ? 5.574 2.744 -13.534 1.00 98.62 92 ILE A O 1
ATOM 736 N N . ILE A 1 93 ? 3.735 3.769 -12.733 1.00 98.56 93 ILE A N 1
ATOM 737 C CA . ILE A 1 93 ? 3.265 4.249 -14.041 1.00 98.56 93 ILE A CA 1
ATOM 738 C C . ILE A 1 93 ? 4.318 5.140 -14.685 1.00 98.56 93 ILE A C 1
ATOM 740 O O . ILE A 1 93 ? 4.701 4.904 -15.829 1.00 98.56 93 ILE A O 1
ATOM 744 N N . LYS A 1 94 ? 4.818 6.124 -13.935 1.00 97.94 94 LYS A N 1
ATOM 745 C CA . LYS A 1 94 ? 5.833 7.055 -14.414 1.00 97.94 94 LYS A CA 1
ATOM 746 C C . LYS A 1 94 ? 7.067 6.304 -14.902 1.00 97.94 94 LYS A C 1
ATOM 748 O O . LYS A 1 94 ? 7.462 6.490 -16.043 1.00 97.94 94 LYS A O 1
ATOM 753 N N . LEU A 1 95 ? 7.625 5.403 -14.094 1.00 97.50 95 LEU A N 1
ATOM 754 C CA . LEU A 1 95 ? 8.811 4.629 -14.465 1.00 97.50 95 LEU A CA 1
ATOM 755 C C . LEU A 1 95 ? 8.568 3.742 -15.701 1.00 97.50 95 LEU A C 1
ATOM 757 O O . LEU A 1 95 ? 9.424 3.649 -16.584 1.00 97.50 95 LEU A O 1
ATOM 761 N N . ARG A 1 96 ? 7.381 3.131 -15.805 1.00 97.75 96 ARG A N 1
ATOM 762 C CA . ARG A 1 96 ? 6.977 2.343 -16.978 1.00 97.75 96 ARG A CA 1
ATOM 763 C C . ARG A 1 96 ? 6.931 3.198 -18.246 1.00 97.75 96 ARG A C 1
ATOM 765 O O . ARG A 1 96 ? 7.395 2.760 -19.294 1.00 97.75 96 ARG A O 1
ATOM 772 N N . GLU A 1 97 ? 6.353 4.389 -18.161 1.00 97.94 97 GLU A N 1
ATOM 773 C CA . GLU A 1 97 ? 6.093 5.245 -19.321 1.00 97.94 97 GLU A CA 1
ATOM 774 C C . GLU A 1 97 ? 7.315 6.047 -19.753 1.00 97.94 97 GLU A C 1
ATOM 776 O O . GLU A 1 97 ? 7.575 6.169 -20.949 1.00 97.94 97 GLU A O 1
ATOM 781 N N . THR A 1 98 ? 8.087 6.570 -18.801 1.00 96.69 98 THR A N 1
ATOM 782 C CA . THR A 1 98 ? 9.218 7.454 -19.102 1.00 96.69 98 THR A CA 1
ATOM 783 C C . THR A 1 98 ? 10.520 6.707 -19.343 1.00 96.69 98 THR A C 1
ATOM 785 O O . THR A 1 98 ? 11.427 7.280 -19.937 1.00 96.69 98 THR A O 1
ATOM 788 N N . GLU A 1 99 ? 10.642 5.459 -18.879 1.00 96.19 99 GLU A N 1
ATOM 789 C CA . GLU A 1 99 ? 11.879 4.686 -19.028 1.00 96.19 99 GLU A CA 1
ATOM 790 C C . GLU A 1 99 ? 11.672 3.346 -19.731 1.00 96.19 99 GLU A C 1
ATOM 792 O O . GLU A 1 99 ? 12.251 3.128 -20.796 1.00 96.19 99 GLU A O 1
ATOM 797 N N . LEU A 1 100 ? 10.845 2.452 -19.173 1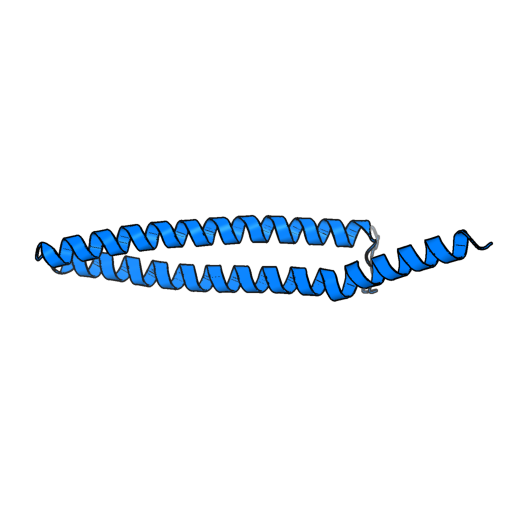.00 96.44 100 LEU A N 1
ATOM 798 C CA . LEU A 1 100 ? 10.739 1.086 -19.700 1.00 96.44 100 LEU A CA 1
ATOM 799 C C . LEU A 1 100 ? 10.202 1.073 -21.137 1.00 96.44 100 LEU A C 1
ATOM 801 O O . LEU A 1 100 ? 10.716 0.350 -21.986 1.00 96.44 100 LEU A O 1
ATOM 805 N N . TYR A 1 101 ? 9.177 1.872 -21.428 1.00 96.50 101 TYR A N 1
ATOM 806 C CA . TYR A 1 101 ? 8.585 1.908 -22.760 1.00 96.50 101 TYR A CA 1
ATOM 807 C C . TYR A 1 101 ? 9.572 2.390 -23.849 1.00 96.50 101 TYR A C 1
ATOM 809 O O . TYR A 1 101 ? 9.763 1.651 -24.819 1.00 96.50 101 TYR A O 1
ATOM 817 N N . PRO A 1 102 ? 10.268 3.540 -23.708 1.00 95.31 102 PRO A N 1
ATOM 818 C CA . PRO A 1 102 ? 11.323 3.942 -24.645 1.00 95.31 102 PRO A CA 1
ATOM 819 C C . PRO A 1 102 ? 12.426 2.893 -24.812 1.00 95.31 102 PRO A C 1
ATOM 821 O O . PRO A 1 102 ? 12.807 2.572 -25.935 1.00 95.31 102 PRO A O 1
ATOM 824 N N . GLN A 1 103 ? 12.876 2.304 -23.704 1.00 94.62 103 GLN A N 1
ATOM 825 C CA . GLN A 1 103 ? 13.880 1.245 -23.698 1.00 94.62 103 GLN A CA 1
ATOM 826 C C . GLN A 1 103 ? 13.470 0.033 -24.550 1.00 94.62 103 GLN A C 1
ATOM 828 O O . GLN A 1 103 ? 14.275 -0.496 -25.317 1.00 94.62 103 GLN A O 1
ATOM 833 N N . LEU A 1 104 ? 12.213 -0.405 -24.445 1.00 94.38 104 LEU A N 1
ATOM 834 C CA . LEU A 1 104 ? 11.686 -1.505 -25.254 1.00 94.38 104 LEU A CA 1
ATOM 835 C C . LEU A 1 104 ? 11.593 -1.130 -26.738 1.00 94.38 104 LEU A C 1
ATOM 837 O O . LEU A 1 104 ? 11.905 -1.953 -27.598 1.00 94.38 104 LEU A O 1
ATOM 841 N N . LEU A 1 105 ? 11.202 0.109 -27.055 1.00 94.50 105 LEU A N 1
ATOM 842 C CA . LEU A 1 105 ? 11.167 0.588 -28.439 1.00 94.50 105 LEU A CA 1
ATOM 843 C C . LEU A 1 105 ? 12.557 0.585 -29.083 1.00 94.50 105 LEU A C 1
ATOM 845 O O . LEU A 1 105 ? 12.695 0.172 -30.234 1.00 94.50 105 LEU A O 1
ATOM 849 N N . GLU A 1 106 ? 13.579 1.044 -28.363 1.00 91.38 106 GLU A N 1
ATOM 850 C CA . GLU A 1 106 ? 14.965 1.022 -28.840 1.00 91.38 106 GLU A CA 1
ATOM 851 C C . GLU A 1 106 ? 15.468 -0.404 -29.064 1.00 91.38 106 GLU A C 1
ATOM 853 O O . GLU A 1 106 ? 16.051 -0.689 -30.112 1.00 91.38 106 GLU A O 1
ATOM 858 N N . LEU A 1 107 ? 15.166 -1.317 -28.138 1.00 89.19 107 LEU A N 1
ATOM 859 C CA . LEU A 1 107 ? 15.541 -2.725 -28.250 1.00 89.19 107 LEU A CA 1
ATOM 860 C C . LEU A 1 107 ? 14.945 -3.382 -29.506 1.00 89.19 107 LEU A C 1
ATOM 862 O O . LEU A 1 107 ? 15.649 -4.080 -30.243 1.00 89.19 107 LEU A O 1
ATOM 866 N N . VAL A 1 108 ? 13.659 -3.136 -29.779 1.00 90.81 108 VAL A N 1
ATOM 867 C CA . VAL A 1 108 ? 12.983 -3.662 -30.975 1.00 90.81 108 VAL A CA 1
ATOM 868 C C . VAL A 1 108 ? 13.588 -3.064 -32.241 1.00 90.81 108 VAL A C 1
ATOM 870 O O . VAL A 1 108 ? 13.886 -3.806 -33.173 1.00 90.81 108 VAL A O 1
ATOM 873 N N . LYS A 1 109 ? 13.829 -1.747 -32.278 1.00 87.19 109 LYS A N 1
ATOM 874 C CA . LYS A 1 109 ? 14.475 -1.095 -33.429 1.00 87.19 109 LYS A CA 1
ATOM 875 C C . LYS A 1 109 ? 15.846 -1.701 -33.717 1.00 87.19 109 LYS A C 1
ATOM 877 O O . LYS A 1 109 ? 16.092 -2.089 -34.853 1.00 87.19 109 LYS A O 1
ATOM 882 N N . GLY A 1 110 ? 16.709 -1.826 -32.707 1.00 81.12 110 GLY A N 1
ATOM 883 C CA . GLY A 1 110 ? 18.044 -2.412 -32.866 1.00 81.12 110 GLY A CA 1
ATOM 884 C C . GLY A 1 110 ? 18.002 -3.846 -33.397 1.00 81.12 110 GLY A C 1
ATOM 885 O O . GLY A 1 110 ? 18.758 -4.183 -34.302 1.00 81.12 110 GLY A O 1
ATOM 886 N N . SER A 1 111 ? 17.057 -4.650 -32.903 1.00 72.19 111 SER A N 1
ATOM 887 C CA . SER A 1 111 ? 16.857 -6.037 -33.348 1.00 72.19 111 SER A CA 1
ATOM 888 C C . SER A 1 111 ? 16.333 -6.129 -34.784 1.00 72.19 111 SER A C 1
ATOM 890 O O . SER A 1 111 ? 16.716 -7.023 -35.528 1.00 72.19 111 SER A O 1
ATOM 892 N N . VAL A 1 112 ? 15.459 -5.207 -35.196 1.00 71.00 112 VAL A N 1
ATOM 893 C CA . VAL A 1 112 ? 14.952 -5.146 -36.573 1.00 71.00 112 VAL A CA 1
ATOM 894 C C . VAL A 1 112 ? 16.067 -4.718 -37.525 1.00 71.00 112 VAL A C 1
ATOM 896 O O . VAL A 1 112 ? 16.307 -5.401 -38.514 1.00 71.00 112 VAL A O 1
ATOM 899 N N . PHE A 1 113 ? 16.798 -3.642 -37.222 1.00 67.12 113 PHE A N 1
ATOM 900 C CA . PHE A 1 113 ? 17.877 -3.162 -38.092 1.00 67.12 113 PHE A CA 1
ATOM 901 C C . PHE A 1 113 ? 19.038 -4.158 -38.219 1.00 67.12 113 PHE A C 1
ATOM 903 O O . PHE A 1 113 ? 19.606 -4.259 -39.302 1.00 67.12 113 PHE A O 1
ATOM 910 N N . SER A 1 114 ? 19.350 -4.942 -37.180 1.00 60.09 114 SER A N 1
ATOM 911 C CA . SER A 1 114 ? 20.402 -5.967 -37.259 1.00 60.09 114 SER A CA 1
ATOM 912 C C . SER A 1 114 ? 20.034 -7.187 -38.110 1.00 60.09 114 SER A C 1
ATOM 914 O O . SER A 1 114 ? 20.919 -7.946 -38.477 1.00 60.09 114 SER A O 1
ATOM 916 N N . VAL A 1 115 ? 18.747 -7.424 -38.386 1.00 60.50 115 VAL A N 1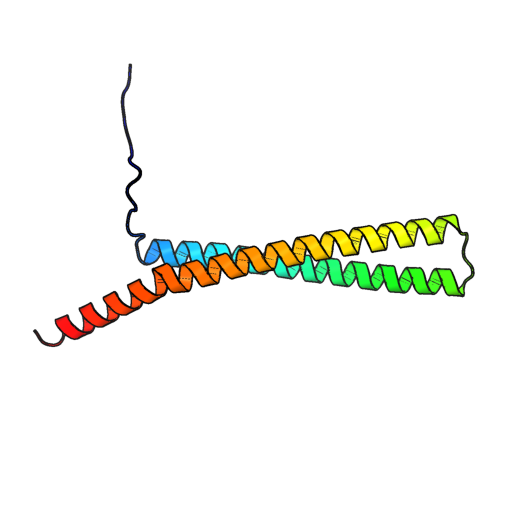
ATOM 917 C CA . VAL A 1 115 ? 18.285 -8.561 -39.211 1.00 60.50 115 VAL A CA 1
ATOM 918 C C . VAL A 1 115 ? 18.315 -8.229 -40.709 1.00 60.50 115 VAL A C 1
ATOM 920 O O . VAL A 1 115 ? 18.307 -9.133 -41.541 1.00 60.50 115 VAL A O 1
ATOM 923 N N . PHE A 1 116 ? 18.368 -6.944 -41.065 1.00 59.00 116 PHE A N 1
ATOM 924 C CA . PHE A 1 116 ? 18.374 -6.469 -42.454 1.00 59.00 116 PHE A CA 1
ATOM 925 C C . PHE A 1 116 ? 19.767 -6.074 -42.979 1.00 59.00 116 PHE A C 1
ATOM 927 O O . PHE A 1 116 ? 19.852 -5.471 -44.050 1.00 59.00 116 PHE A O 1
ATOM 934 N N . GLN A 1 117 ? 20.839 -6.400 -42.253 1.00 49.47 117 GLN A N 1
ATOM 935 C CA . GLN A 1 117 ? 22.230 -6.123 -42.624 1.00 49.47 117 GLN A CA 1
ATOM 936 C C . GLN A 1 117 ? 23.027 -7.423 -42.718 1.00 49.47 117 GLN A C 1
ATOM 938 O O . GLN A 1 117 ? 23.857 -7.518 -43.649 1.00 49.47 117 GLN A O 1
#

Secondary structure (DSSP, 8-state):
---------------HHHHHHHHHHHHHHHHHHHHHHHHHHHHHHHHHHHHHHHHHTT--HHHHHHHHHHHHHHHHHHHHHHHHHHHHHHHHHHHIIIIIHHHHHHHHHHHHHHH--